Protein AF-A0A956I8E5-F1 (afdb_monomer_lite)

Radius of gyration: 12.04 Å; chains: 1; bounding box: 30×22×32 Å

Foldseek 3Di:
DVLVVCVVVVVLVVSQVVLVVCVVVVDDDLVSLQSNLVSCVSVVVLVSSLVSLVVSLVVCCVPCVPSNVVSVVVNVVSVVVD

Structure (mmCIF, N/CA/C/O backbone):
data_AF-A0A956I8E5-F1
#
_entry.id   AF-A0A956I8E5-F1
#
loop_
_atom_site.group_PDB
_atom_site.id
_atom_site.type_symbol
_atom_site.label_atom_id
_atom_site.label_alt_id
_atom_site.label_comp_id
_atom_site.label_asym_id
_atom_site.label_entity_id
_atom_site.label_seq_id
_atom_site.pdbx_PDB_ins_code
_atom_site.Cartn_x
_atom_site.Cartn_y
_atom_site.Cartn_z
_atom_site.occupancy
_atom_site.B_iso_or_equiv
_atom_site.auth_seq_id
_atom_site.auth_comp_id
_atom_site.auth_asym_id
_atom_site.auth_atom_id
_atom_site.pdbx_PDB_model_num
ATOM 1 N N . ASN A 1 1 ? 0.322 2.972 -15.624 1.00 75.31 1 ASN A N 1
ATOM 2 C CA . ASN A 1 1 ? -0.226 4.337 -15.794 1.00 75.31 1 ASN A CA 1
ATOM 3 C C . ASN A 1 1 ? -1.681 4.441 -15.359 1.00 75.31 1 ASN A C 1
ATOM 5 O O . ASN A 1 1 ? -1.962 5.345 -14.591 1.00 75.31 1 ASN A O 1
ATOM 9 N N . LEU A 1 2 ? -2.576 3.515 -15.735 1.00 89.25 2 LEU A N 1
ATOM 10 C CA . LEU A 1 2 ? -3.989 3.569 -15.314 1.00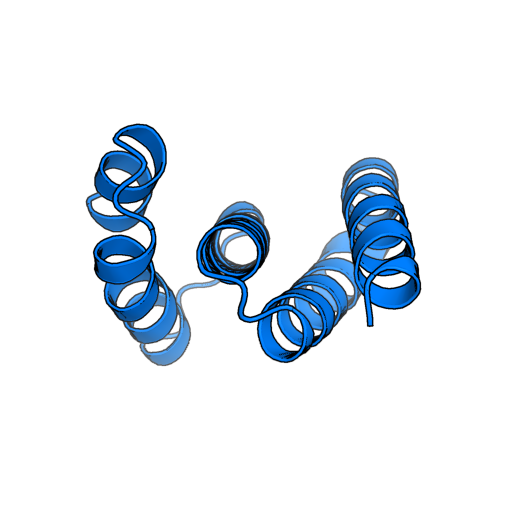 89.25 2 LEU A CA 1
ATOM 11 C C . LEU A 1 2 ? -4.192 3.609 -13.785 1.00 89.25 2 LEU A C 1
ATOM 13 O O . LEU A 1 2 ? -4.869 4.503 -13.299 1.00 89.25 2 LEU A O 1
ATOM 17 N N . ALA A 1 3 ? -3.539 2.724 -13.021 1.00 90.81 3 ALA A N 1
ATOM 18 C CA . ALA A 1 3 ? -3.645 2.713 -11.553 1.00 90.81 3 ALA A CA 1
ATOM 19 C C . ALA A 1 3 ? -3.244 4.056 -10.905 1.00 90.81 3 ALA A C 1
ATOM 21 O O . ALA A 1 3 ? -3.887 4.532 -9.974 1.00 90.81 3 ALA A O 1
ATOM 22 N N . ILE A 1 4 ? -2.196 4.695 -11.436 1.00 91.25 4 ILE A N 1
ATOM 23 C CA . ILE A 1 4 ? -1.710 5.999 -10.965 1.00 91.25 4 ILE A CA 1
ATOM 24 C C . ILE A 1 4 ? -2.724 7.095 -11.300 1.00 91.25 4 ILE A C 1
ATOM 26 O O . ILE A 1 4 ? -3.017 7.924 -10.448 1.00 91.25 4 ILE A O 1
ATOM 30 N N . ALA A 1 5 ? -3.295 7.076 -12.507 1.00 94.31 5 ALA A N 1
ATOM 31 C CA . ALA A 1 5 ? -4.316 8.038 -12.918 1.00 94.31 5 ALA A CA 1
ATOM 32 C C . ALA A 1 5 ? -5.605 7.914 -12.085 1.00 94.31 5 ALA A C 1
ATOM 34 O O . ALA A 1 5 ? -6.172 8.926 -11.677 1.00 94.31 5 ALA A O 1
ATOM 35 N N . LEU A 1 6 ? -6.034 6.684 -11.785 1.00 95.25 6 LEU A N 1
ATOM 36 C CA . LEU A 1 6 ? -7.176 6.417 -10.908 1.00 95.25 6 LEU A CA 1
ATOM 37 C C . LEU A 1 6 ? -6.909 6.927 -9.487 1.00 95.25 6 LEU A C 1
ATOM 39 O O . LEU A 1 6 ? -7.711 7.694 -8.960 1.00 95.25 6 LEU A O 1
ATOM 43 N N . ARG A 1 7 ? -5.734 6.617 -8.921 1.00 95.12 7 ARG A N 1
ATOM 44 C CA . ARG A 1 7 ? -5.305 7.136 -7.611 1.00 95.12 7 ARG A CA 1
ATOM 45 C C . ARG A 1 7 ? -5.269 8.665 -7.580 1.00 95.12 7 ARG A C 1
ATOM 47 O O . ARG A 1 7 ? -5.771 9.263 -6.641 1.00 95.12 7 ARG A O 1
ATOM 54 N N . ALA A 1 8 ? -4.704 9.298 -8.608 1.00 94.19 8 ALA A N 1
ATOM 55 C CA . ALA A 1 8 ? -4.648 10.756 -8.725 1.00 94.19 8 ALA A CA 1
ATOM 56 C C . ALA A 1 8 ? -6.041 11.397 -8.856 1.00 94.19 8 ALA A C 1
ATOM 58 O O . ALA A 1 8 ? -6.205 12.574 -8.552 1.00 94.19 8 ALA A O 1
ATOM 59 N N . SER A 1 9 ? -7.041 10.618 -9.274 1.00 96.00 9 SER A N 1
ATOM 60 C CA . SER A 1 9 ? -8.449 11.020 -9.332 1.00 96.00 9 SER A CA 1
ATOM 61 C C . SER A 1 9 ? -9.231 10.640 -8.063 1.00 96.00 9 SER A C 1
ATOM 63 O O . SER A 1 9 ? -10.457 10.648 -8.099 1.00 96.00 9 SER A O 1
ATOM 65 N N . ASN A 1 10 ? -8.554 10.267 -6.967 1.00 94.31 10 ASN A N 1
ATOM 66 C CA . ASN A 1 10 ? -9.131 9.746 -5.715 1.00 94.31 10 ASN A CA 1
ATOM 67 C C . ASN A 1 10 ? -9.999 8.478 -5.867 1.00 94.31 10 ASN A C 1
ATOM 69 O O . ASN A 1 10 ? -10.736 8.109 -4.956 1.00 94.31 10 ASN A O 1
ATOM 73 N N . ARG A 1 11 ? -9.894 7.774 -6.999 1.00 97.25 11 ARG A N 1
ATOM 74 C CA . ARG A 1 11 ? -10.608 6.516 -7.285 1.00 97.25 11 ARG A CA 1
ATOM 75 C C . ARG A 1 11 ? -9.766 5.335 -6.809 1.00 97.25 11 ARG A C 1
ATOM 77 O O . ARG A 1 11 ? -9.180 4.598 -7.605 1.00 97.25 11 ARG A O 1
ATOM 84 N N . HIS A 1 12 ? -9.576 5.258 -5.495 1.00 97.12 12 HIS A N 1
ATOM 85 C CA . HIS A 1 12 ? -8.646 4.318 -4.864 1.00 97.12 12 HIS A CA 1
ATOM 86 C C . HIS A 1 12 ? -9.118 2.866 -4.946 1.00 97.12 12 HIS A C 1
ATOM 88 O O . HIS A 1 12 ? -8.317 1.982 -5.239 1.00 97.12 12 HIS A O 1
ATOM 94 N N . ASP A 1 13 ? -10.412 2.648 -4.753 1.00 96.88 13 ASP A N 1
ATOM 95 C CA . ASP A 1 13 ? -11.111 1.377 -4.935 1.00 96.88 13 ASP A CA 1
ATOM 96 C C . ASP A 1 13 ? -10.869 0.774 -6.326 1.00 96.88 13 ASP A C 1
ATOM 98 O O . ASP A 1 13 ? -10.543 -0.405 -6.450 1.00 96.88 13 ASP A O 1
ATOM 102 N N . GLU A 1 14 ? -10.923 1.596 -7.373 1.00 97.12 14 GLU A N 1
ATOM 103 C CA . GLU A 1 14 ? -10.652 1.157 -8.743 1.00 97.12 14 GLU A CA 1
ATOM 104 C C . GLU A 1 14 ? -9.154 1.007 -9.033 1.00 97.12 14 GLU A C 1
ATOM 106 O O . GLU A 1 14 ? -8.755 0.190 -9.864 1.00 97.12 14 GLU A O 1
ATOM 111 N N . ALA A 1 15 ? -8.290 1.769 -8.357 1.00 97.00 15 ALA A N 1
ATOM 112 C CA . ALA A 1 15 ? -6.844 1.701 -8.558 1.00 97.00 15 ALA A CA 1
ATOM 113 C C . ALA A 1 15 ? -6.221 0.408 -8.001 1.00 97.00 15 ALA A C 1
ATOM 115 O O . ALA A 1 15 ? -5.310 -0.148 -8.626 1.00 97.00 15 ALA A O 1
ATOM 116 N N . ILE A 1 16 ? -6.710 -0.072 -6.852 1.00 97.69 16 ILE A N 1
ATOM 117 C CA . ILE A 1 16 ? -6.223 -1.271 -6.145 1.00 97.69 16 ILE A CA 1
ATOM 118 C C . ILE A 1 16 ? -6.076 -2.492 -7.069 1.00 97.69 16 ILE A C 1
ATOM 120 O O . ILE A 1 16 ? -4.944 -2.967 -7.213 1.00 97.69 16 ILE A O 1
ATOM 124 N N . PRO A 1 17 ? -7.117 -2.968 -7.785 1.00 96.69 17 PRO A N 1
ATOM 125 C CA . PRO A 1 17 ? -7.001 -4.177 -8.605 1.00 96.69 17 PRO A CA 1
ATOM 126 C C . PRO A 1 17 ? -5.965 -4.038 -9.729 1.00 96.69 17 PRO A C 1
ATOM 128 O O . PRO A 1 17 ? -5.352 -5.020 -10.157 1.00 96.69 17 PRO A O 1
ATOM 131 N N . HIS A 1 18 ? -5.710 -2.818 -10.212 1.00 95.44 18 HIS A N 1
ATOM 132 C CA . HIS A 1 18 ? -4.661 -2.582 -11.201 1.00 95.44 18 HIS A CA 1
ATOM 133 C C . HIS A 1 18 ? -3.253 -2.669 -10.603 1.00 95.44 18 HIS A C 1
ATOM 135 O O . HIS A 1 18 ? -2.348 -3.186 -11.267 1.00 95.44 18 HIS A O 1
ATOM 141 N N . TYR A 1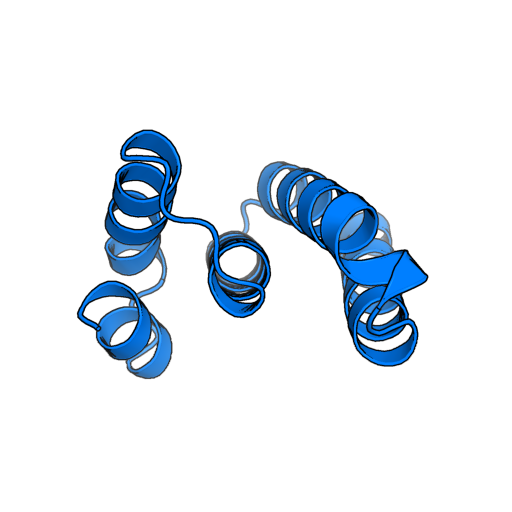 19 ? -3.054 -2.184 -9.376 1.00 95.38 19 TYR A N 1
ATOM 142 C CA . TYR A 1 19 ? -1.790 -2.344 -8.654 1.00 95.38 19 TYR A CA 1
ATOM 143 C C . TYR A 1 19 ? -1.526 -3.812 -8.306 1.00 95.38 19 TYR A C 1
ATOM 145 O O . TYR A 1 19 ? -0.432 -4.312 -8.573 1.00 95.38 19 TYR A O 1
ATOM 153 N N . GLU A 1 20 ? -2.526 -4.524 -7.790 1.00 94.44 20 GLU A N 1
ATOM 154 C CA . GLU A 1 20 ? -2.418 -5.949 -7.460 1.00 94.44 20 GLU A CA 1
ATOM 155 C C . GLU A 1 20 ? -2.088 -6.789 -8.690 1.00 94.44 20 GLU A C 1
ATOM 157 O O . GLU A 1 20 ? -1.157 -7.596 -8.671 1.00 94.44 20 GLU A O 1
ATOM 162 N N . ARG A 1 21 ? -2.777 -6.540 -9.809 1.00 94.25 21 ARG A N 1
ATOM 163 C CA . ARG A 1 21 ? -2.480 -7.217 -11.073 1.00 94.25 21 ARG A CA 1
ATOM 164 C C . ARG A 1 21 ? -1.069 -6.911 -11.564 1.00 94.25 21 ARG A C 1
ATOM 166 O O . ARG A 1 21 ? -0.398 -7.803 -12.075 1.00 94.25 21 ARG A O 1
ATOM 173 N N . ALA A 1 22 ? -0.597 -5.674 -11.422 1.00 92.44 22 ALA A N 1
ATOM 174 C CA . ALA A 1 22 ? 0.772 -5.325 -11.789 1.00 92.44 22 ALA A CA 1
ATOM 175 C C . ALA A 1 22 ? 1.798 -6.097 -10.941 1.00 92.44 22 ALA A C 1
ATOM 177 O O . ALA A 1 22 ? 2.754 -6.635 -11.504 1.00 92.44 22 ALA A O 1
ATOM 178 N N . LEU A 1 23 ? 1.569 -6.214 -9.629 1.00 90.56 23 LEU A N 1
ATOM 179 C CA . LEU A 1 23 ? 2.405 -7.010 -8.726 1.00 90.56 23 LEU A CA 1
ATOM 180 C C . LEU A 1 23 ? 2.373 -8.504 -9.077 1.00 90.56 23 LEU A C 1
ATOM 182 O O . LEU A 1 23 ? 3.428 -9.133 -9.128 1.00 90.56 23 LEU A O 1
ATOM 186 N N . ALA A 1 24 ? 1.195 -9.059 -9.375 1.00 90.81 24 ALA A N 1
ATOM 187 C CA . ALA A 1 24 ? 1.028 -10.461 -9.766 1.00 90.81 24 ALA A CA 1
ATOM 188 C C . ALA A 1 24 ? 1.752 -10.798 -11.080 1.00 90.81 24 ALA A C 1
ATOM 190 O O . ALA A 1 24 ? 2.287 -11.890 -11.240 1.00 90.81 24 ALA A O 1
ATOM 191 N N . LEU A 1 25 ? 1.837 -9.834 -12.000 1.00 91.94 25 LEU A N 1
ATOM 192 C CA . LEU A 1 25 ? 2.619 -9.940 -13.237 1.00 91.94 25 LEU A CA 1
ATOM 193 C C . LEU A 1 25 ? 4.132 -9.752 -13.018 1.00 91.94 25 LEU A C 1
ATOM 195 O O . LEU A 1 25 ? 4.884 -9.630 -13.983 1.00 91.94 25 LEU A O 1
ATOM 199 N N . GLY A 1 26 ? 4.588 -9.683 -11.767 1.00 83.75 26 GLY A N 1
ATOM 200 C CA . GLY A 1 26 ? 5.998 -9.546 -11.416 1.00 83.75 26 GLY A CA 1
ATOM 201 C C . GLY A 1 26 ? 6.565 -8.149 -11.650 1.00 83.75 26 GLY A C 1
ATOM 202 O O . GLY A 1 26 ? 7.782 -7.973 -11.568 1.00 83.75 26 GLY A O 1
ATOM 203 N N . ARG A 1 27 ? 5.729 -7.134 -11.924 1.00 85.25 27 ARG A N 1
ATOM 204 C CA . ARG A 1 27 ? 6.227 -5.760 -12.025 1.00 85.25 27 ARG A CA 1
ATOM 205 C C . ARG A 1 27 ? 6.707 -5.317 -10.651 1.00 85.25 27 ARG A C 1
ATOM 207 O O . ARG A 1 27 ? 5.936 -5.249 -9.699 1.00 85.25 27 ARG A O 1
ATOM 214 N N . ARG A 1 28 ? 7.991 -4.983 -10.577 1.00 73.62 28 ARG A N 1
ATOM 215 C CA . ARG A 1 28 ? 8.626 -4.392 -9.403 1.00 73.62 28 ARG A CA 1
ATOM 216 C C . ARG A 1 28 ? 8.944 -2.944 -9.729 1.00 73.62 28 ARG A C 1
ATOM 218 O O . ARG A 1 28 ? 9.632 -2.657 -10.702 1.00 73.62 28 ARG A O 1
ATOM 225 N N . GLY A 1 29 ? 8.394 -2.038 -8.943 1.00 72.62 29 GLY A N 1
ATOM 226 C CA . GLY A 1 29 ? 8.685 -0.617 -9.015 1.00 72.62 29 GLY A CA 1
ATOM 227 C C . GLY A 1 29 ? 8.492 -0.042 -7.628 1.00 72.62 29 GLY A C 1
ATOM 228 O O . GLY A 1 29 ? 7.498 -0.360 -6.979 1.00 72.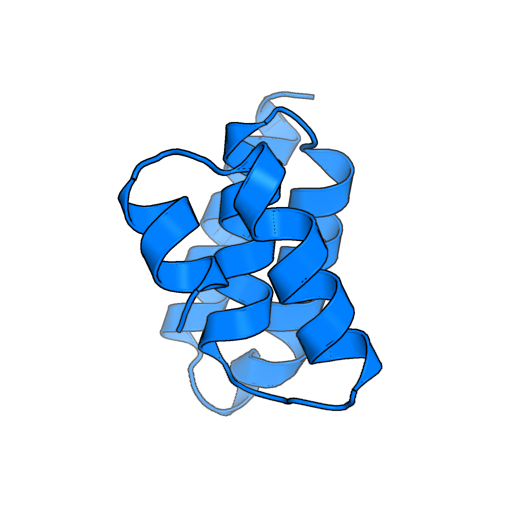62 29 GLY A O 1
ATOM 229 N N . GLU A 1 30 ? 9.441 0.773 -7.179 1.00 67.12 30 GLU A N 1
ATOM 230 C CA . GLU A 1 30 ? 9.461 1.320 -5.817 1.00 67.12 30 GLU A CA 1
ATOM 231 C C . GLU A 1 30 ? 8.143 2.042 -5.496 1.00 67.12 30 GLU A C 1
ATOM 233 O O . GLU A 1 30 ? 7.532 1.788 -4.465 1.00 67.12 30 GLU A O 1
ATOM 238 N N . GLY A 1 31 ? 7.603 2.823 -6.436 1.00 84.69 31 GLY A N 1
ATOM 239 C CA . GLY A 1 31 ? 6.318 3.504 -6.246 1.00 84.69 31 GLY A CA 1
ATOM 240 C C . GLY A 1 31 ? 5.087 2.590 -6.200 1.00 84.69 31 GLY A C 1
ATOM 241 O O . GLY A 1 31 ? 4.062 3.001 -5.677 1.00 84.69 31 GLY A O 1
ATOM 242 N N . LEU A 1 32 ? 5.153 1.351 -6.704 1.00 92.06 32 LEU A N 1
ATOM 243 C CA . LEU A 1 32 ? 3.964 0.504 -6.868 1.00 92.06 32 LEU A CA 1
ATOM 244 C C . LEU A 1 32 ? 3.400 0.021 -5.525 1.00 92.06 32 LEU A C 1
ATOM 246 O O . LEU A 1 32 ? 2.193 0.081 -5.311 1.00 92.06 32 LEU A O 1
ATOM 250 N N . LEU A 1 33 ? 4.271 -0.447 -4.624 1.00 93.88 33 LEU A N 1
ATOM 251 C CA . LEU A 1 33 ? 3.859 -0.890 -3.288 1.00 93.88 33 LEU A CA 1
ATOM 252 C C . LEU A 1 33 ? 3.419 0.298 -2.431 1.00 93.88 33 LEU A C 1
ATOM 254 O O . LEU A 1 33 ? 2.416 0.201 -1.733 1.00 93.88 33 LEU A O 1
ATOM 258 N N . PHE A 1 34 ? 4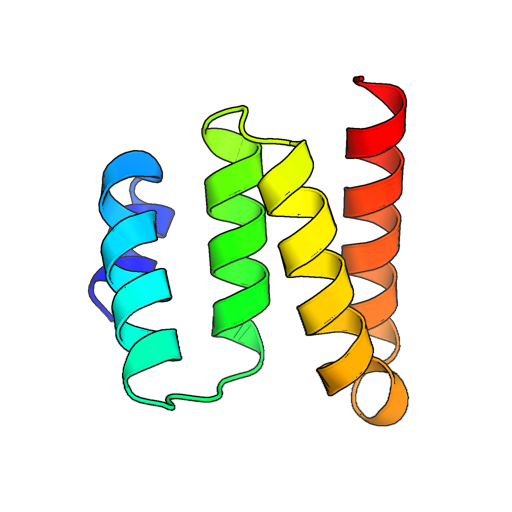.127 1.426 -2.522 1.00 94.62 34 PHE A N 1
ATOM 259 C CA . PHE A 1 34 ? 3.751 2.636 -1.798 1.00 94.62 34 PHE A CA 1
ATOM 260 C C . PHE A 1 34 ? 2.378 3.156 -2.246 1.00 94.62 34 PHE A C 1
ATOM 262 O O . PHE A 1 34 ? 1.505 3.395 -1.419 1.00 94.62 34 PHE A O 1
ATOM 269 N N . ASP A 1 35 ? 2.148 3.258 -3.556 1.00 95.19 35 ASP A N 1
ATOM 270 C CA . ASP A 1 35 ? 0.883 3.739 -4.113 1.00 95.19 35 ASP A CA 1
ATOM 271 C C . ASP A 1 35 ? -0.297 2.801 -3.810 1.00 95.19 35 ASP A C 1
ATOM 273 O O . ASP A 1 35 ? -1.424 3.268 -3.606 1.00 95.19 35 ASP A O 1
ATOM 277 N N . LEU A 1 36 ? -0.050 1.488 -3.756 1.00 96.25 36 LEU A N 1
ATOM 278 C CA . LEU A 1 36 ? -1.038 0.504 -3.315 1.00 96.25 36 LEU A CA 1
ATOM 279 C C . LEU A 1 36 ? -1.357 0.667 -1.825 1.00 96.25 36 LEU A C 1
ATOM 281 O O . LEU A 1 36 ? -2.529 0.720 -1.466 1.00 96.25 36 LEU A O 1
ATOM 285 N N . ALA A 1 37 ? -0.341 0.813 -0.972 1.00 96.75 37 ALA A N 1
ATOM 286 C CA . ALA A 1 37 ? -0.530 1.018 0.462 1.00 96.75 37 ALA A CA 1
ATOM 287 C C . ALA A 1 37 ? -1.324 2.300 0.760 1.00 96.75 37 ALA A C 1
ATOM 289 O O . ALA A 1 37 ? -2.269 2.267 1.546 1.00 96.75 37 ALA A O 1
ATOM 290 N N . VAL A 1 38 ? -1.018 3.398 0.060 1.00 96.56 38 VAL A N 1
ATOM 291 C CA . VAL A 1 38 ? -1.805 4.641 0.119 1.00 96.56 38 VAL A CA 1
ATOM 292 C C . VAL A 1 38 ? -3.247 4.393 -0.323 1.00 96.56 38 VAL A C 1
ATOM 294 O O . VAL A 1 38 ? -4.175 4.881 0.310 1.00 96.56 38 VAL A O 1
ATOM 297 N N . SER A 1 39 ? -3.461 3.633 -1.399 1.00 97.62 39 SER A N 1
ATOM 298 C CA . SER A 1 39 ? -4.819 3.354 -1.881 1.00 97.62 39 SER A CA 1
ATOM 299 C C . SER A 1 39 ? -5.623 2.534 -0.869 1.00 97.62 39 SER A C 1
ATOM 301 O O . SER A 1 39 ? -6.784 2.856 -0.640 1.00 97.62 39 SER A O 1
ATOM 303 N N . TYR A 1 40 ? -5.000 1.560 -0.197 1.00 97.94 40 TYR A N 1
ATOM 304 C CA . TYR A 1 40 ? -5.614 0.827 0.915 1.00 97.94 40 TYR A CA 1
ATOM 305 C C . TYR A 1 40 ? -5.936 1.718 2.119 1.00 97.94 40 TYR A C 1
ATOM 307 O O . TYR A 1 40 ? -7.020 1.600 2.690 1.00 97.94 40 TYR A O 1
ATOM 315 N N . GLU A 1 41 ? -5.036 2.637 2.478 1.00 96.62 41 GLU A N 1
ATOM 316 C CA . GLU A 1 41 ? -5.264 3.631 3.535 1.00 96.62 41 GLU A CA 1
ATOM 317 C C . GLU A 1 41 ? -6.503 4.488 3.235 1.00 96.62 41 GLU A C 1
ATOM 319 O O . GLU A 1 41 ? -7.339 4.680 4.116 1.00 96.62 41 GLU A O 1
ATOM 324 N N . GLN A 1 42 ? -6.668 4.947 1.992 1.00 96.81 42 GLN A N 1
ATOM 325 C CA . GLN A 1 42 ? -7.784 5.819 1.599 1.00 96.81 42 GLN A CA 1
ATOM 326 C C . GLN A 1 42 ? -9.146 5.116 1.582 1.00 96.81 42 GLN A C 1
ATOM 328 O O . GLN A 1 42 ? -10.161 5.760 1.831 1.00 96.81 42 GLN A O 1
ATOM 333 N N . VAL A 1 43 ? -9.188 3.803 1.337 1.00 96.88 43 VAL A N 1
ATOM 334 C CA . VAL A 1 43 ? -10.439 3.020 1.389 1.00 96.88 43 VAL A CA 1
ATOM 335 C C . VAL A 1 43 ? -10.719 2.418 2.773 1.00 96.88 43 VAL A C 1
ATOM 337 O O . VAL A 1 43 ? -11.625 1.600 2.917 1.00 96.88 43 VAL A O 1
ATOM 340 N N . GLY A 1 44 ? -9.943 2.786 3.799 1.00 95.81 44 GLY A N 1
ATOM 341 C CA . GLY A 1 44 ? -10.134 2.311 5.174 1.00 95.81 44 GLY A CA 1
ATOM 342 C C . GLY A 1 44 ? -9.624 0.892 5.441 1.00 95.81 44 GLY A C 1
ATOM 343 O O . GLY A 1 44 ? -9.833 0.352 6.525 1.00 95.81 44 GLY A O 1
ATOM 344 N N . GLN A 1 45 ? -8.925 0.273 4.487 1.00 96.56 45 GLN A N 1
ATOM 345 C CA . GLN A 1 45 ? -8.342 -1.062 4.636 1.00 96.56 45 GLN A CA 1
ATOM 346 C C . GLN A 1 45 ? -6.973 -0.978 5.328 1.00 96.56 45 GLN A C 1
ATOM 348 O O . GLN A 1 45 ? -5.935 -1.324 4.762 1.00 96.56 45 GLN A O 1
ATOM 353 N N . TYR A 1 46 ? -6.962 -0.494 6.572 1.00 96.38 46 TYR A N 1
ATOM 354 C CA . TYR A 1 46 ? -5.730 -0.139 7.288 1.00 96.38 46 TYR A CA 1
ATOM 355 C C . TYR A 1 46 ? -4.777 -1.315 7.504 1.00 96.38 46 TYR A C 1
ATOM 357 O O . TYR A 1 46 ? -3.568 -1.145 7.366 1.00 96.38 46 TYR A O 1
ATOM 365 N N . GLN A 1 47 ? -5.301 -2.512 7.770 1.00 96.44 47 GLN A N 1
ATOM 366 C CA . GLN A 1 47 ? -4.472 -3.704 7.947 1.00 96.44 47 GLN A CA 1
ATOM 367 C C . GLN A 1 47 ? -3.682 -4.039 6.667 1.00 96.44 47 GLN A C 1
ATOM 369 O O . GLN A 1 47 ? -2.464 -4.204 6.712 1.00 96.44 47 GLN A O 1
ATOM 374 N N . LEU A 1 48 ? -4.352 -4.027 5.507 1.00 96.88 48 LEU A N 1
ATOM 375 C CA . LEU A 1 48 ? -3.717 -4.256 4.204 1.00 96.88 48 LEU A CA 1
ATOM 376 C C . LEU A 1 48 ? -2.745 -3.129 3.830 1.00 96.88 48 LEU A C 1
ATOM 378 O O . LEU A 1 48 ? -1.687 -3.388 3.248 1.00 96.88 48 LEU A O 1
ATOM 382 N N . ALA A 1 49 ? -3.062 -1.882 4.192 1.00 97.69 49 ALA A N 1
ATOM 383 C CA . ALA A 1 49 ? -2.158 -0.751 4.010 1.00 97.69 49 ALA A CA 1
ATOM 384 C C . ALA A 1 49 ? -0.849 -0.951 4.790 1.00 97.69 49 ALA A C 1
ATOM 386 O O . ALA A 1 49 ? 0.231 -0.826 4.211 1.00 97.69 49 ALA A O 1
ATOM 387 N N . ILE A 1 50 ? -0.938 -1.322 6.073 1.00 97.56 50 ILE A N 1
ATOM 388 C CA . ILE A 1 50 ? 0.221 -1.580 6.941 1.00 97.56 50 ILE A CA 1
ATOM 389 C C . ILE A 1 50 ? 1.084 -2.708 6.364 1.00 97.56 50 ILE A C 1
ATOM 391 O O . ILE A 1 50 ? 2.282 -2.513 6.164 1.00 97.56 50 ILE A O 1
ATOM 395 N N . GLU A 1 51 ? 0.488 -3.849 6.018 1.00 96.50 51 GLU A N 1
ATOM 396 C CA . GLU A 1 51 ? 1.210 -4.991 5.434 1.00 96.50 51 GLU A CA 1
ATOM 397 C C . GLU A 1 51 ? 1.907 -4.625 4.114 1.00 96.50 51 GLU A C 1
ATOM 399 O O . GLU A 1 51 ? 3.034 -5.054 3.830 1.00 96.50 51 GLU A O 1
ATOM 404 N N . THR A 1 52 ? 1.264 -3.788 3.299 1.00 96.19 52 THR A N 1
ATOM 405 C CA . THR A 1 52 ? 1.831 -3.329 2.027 1.00 96.19 52 THR A CA 1
ATOM 406 C C . THR A 1 52 ? 2.987 -2.348 2.249 1.00 96.19 52 THR A C 1
ATOM 408 O O . THR A 1 52 ? 4.030 -2.483 1.599 1.00 96.19 52 THR A O 1
ATOM 411 N N . TYR A 1 53 ? 2.870 -1.416 3.202 1.00 96.44 53 TYR A N 1
ATOM 412 C CA . TYR A 1 53 ? 3.978 -0.540 3.599 1.00 96.44 53 TYR A CA 1
ATOM 413 C C . TYR A 1 53 ? 5.162 -1.337 4.170 1.00 96.44 53 TYR A C 1
ATOM 415 O O . TYR A 1 53 ? 6.308 -1.029 3.849 1.00 96.44 53 TYR A O 1
ATOM 423 N N . GLU A 1 54 ? 4.928 -2.405 4.937 1.00 95.50 54 GLU A N 1
ATOM 424 C CA . GLU A 1 54 ? 5.997 -3.281 5.445 1.00 95.50 54 GLU A CA 1
ATOM 425 C C . GLU A 1 54 ? 6.771 -3.973 4.321 1.00 95.50 54 GLU A C 1
ATOM 427 O O . GLU A 1 54 ? 7.996 -4.112 4.379 1.00 95.50 54 GLU A O 1
ATOM 432 N N . ARG A 1 55 ? 6.071 -4.420 3.273 1.00 93.44 55 ARG A N 1
ATOM 433 C CA . ARG A 1 55 ? 6.716 -4.951 2.063 1.00 93.44 55 ARG A CA 1
ATOM 434 C C . ARG A 1 55 ? 7.549 -3.879 1.368 1.00 93.44 55 ARG A C 1
ATOM 436 O O . ARG A 1 55 ? 8.705 -4.140 1.059 1.00 93.44 55 ARG A O 1
ATOM 443 N N . PHE A 1 56 ? 7.000 -2.677 1.194 1.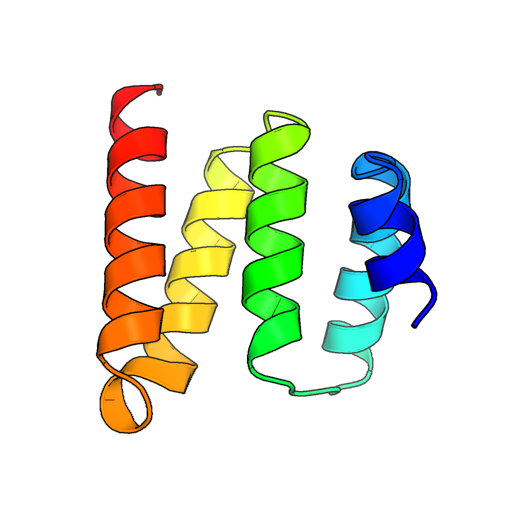00 94.25 56 PHE A N 1
ATOM 444 C CA . PHE A 1 56 ? 7.729 -1.554 0.604 1.00 94.25 56 PHE A CA 1
ATOM 445 C C . PHE A 1 56 ? 9.012 -1.226 1.382 1.00 94.25 56 PHE A C 1
ATOM 447 O O . PHE A 1 56 ? 10.082 -1.149 0.786 1.00 94.25 56 PHE A O 1
ATOM 454 N N . VAL A 1 57 ? 8.932 -1.105 2.712 1.00 94.50 57 VAL A N 1
ATOM 455 C CA . VAL A 1 57 ? 10.089 -0.821 3.578 1.00 94.50 57 VAL A CA 1
ATOM 456 C C . VAL A 1 57 ? 11.171 -1.884 3.423 1.00 94.50 57 VAL A C 1
A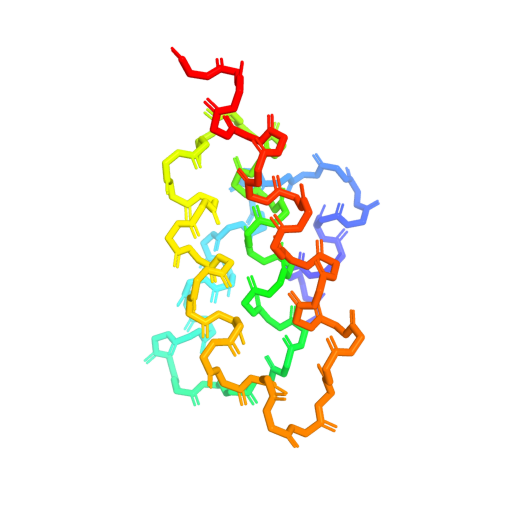TOM 458 O O . VAL A 1 57 ? 12.340 -1.529 3.298 1.00 94.50 57 VAL A O 1
ATOM 461 N N . ARG A 1 58 ? 10.811 -3.174 3.399 1.00 92.06 58 ARG A N 1
ATOM 462 C CA . ARG A 1 58 ? 11.788 -4.261 3.215 1.00 92.06 58 ARG A CA 1
ATOM 463 C C . ARG A 1 58 ? 12.571 -4.128 1.911 1.00 92.06 58 ARG A C 1
ATOM 465 O O . ARG A 1 58 ? 13.778 -4.359 1.929 1.00 92.06 58 ARG A O 1
ATOM 472 N N . ASP A 1 59 ? 11.902 -3.716 0.837 1.00 89.06 59 ASP A N 1
ATOM 473 C CA . ASP A 1 59 ? 12.501 -3.588 -0.492 1.00 89.06 59 ASP A CA 1
ATOM 474 C C . ASP A 1 59 ? 13.383 -2.336 -0.622 1.00 89.06 59 ASP A C 1
ATOM 476 O O . ASP A 1 59 ? 14.426 -2.385 -1.277 1.00 89.06 59 ASP A O 1
ATOM 480 N N . VAL A 1 60 ? 12.993 -1.213 -0.004 1.00 89.56 60 VAL A N 1
ATOM 481 C CA . VAL A 1 60 ? 13.671 0.080 -0.222 1.00 89.56 60 VAL A CA 1
ATOM 482 C C . VAL A 1 60 ? 14.592 0.522 0.909 1.00 89.56 60 VAL A C 1
ATOM 484 O O . VAL A 1 60 ? 15.431 1.380 0.668 1.00 89.56 60 VAL A O 1
ATOM 487 N N . GLN A 1 61 ? 14.511 -0.047 2.117 1.00 86.56 61 GLN A N 1
ATOM 488 C CA . GLN A 1 61 ? 15.245 0.452 3.296 1.00 86.56 61 GLN A CA 1
ATOM 489 C C . GLN A 1 61 ? 16.756 0.621 3.098 1.00 86.56 61 GLN A C 1
ATOM 491 O O . GLN A 1 61 ? 17.339 1.536 3.671 1.00 86.56 61 GLN A O 1
ATOM 496 N N . SER A 1 62 ? 17.391 -0.239 2.299 1.00 85.50 62 SER A N 1
ATOM 497 C CA . SER A 1 62 ? 18.833 -0.169 2.038 1.00 85.50 62 SER A CA 1
ATOM 498 C C . SER A 1 62 ? 19.198 0.845 0.952 1.00 85.50 62 SER A C 1
ATOM 500 O O . SER A 1 62 ? 20.333 1.308 0.916 1.00 85.50 62 SER A O 1
ATOM 502 N N . ARG A 1 63 ? 18.258 1.179 0.060 1.00 88.88 63 ARG A N 1
ATOM 503 C CA . ARG A 1 63 ? 18.484 2.059 -1.096 1.00 88.88 63 ARG A CA 1
ATOM 504 C C . ARG A 1 63 ? 17.983 3.480 -0.857 1.00 88.88 63 ARG A C 1
ATOM 506 O O . ARG A 1 63 ? 18.655 4.430 -1.240 1.00 88.88 63 ARG A O 1
ATOM 513 N N . ASP A 1 64 ? 16.819 3.610 -0.233 1.00 90.75 64 ASP A N 1
ATOM 514 C CA . ASP A 1 64 ? 16.179 4.874 0.118 1.00 90.75 64 ASP A CA 1
ATOM 515 C C . ASP A 1 64 ? 15.619 4.808 1.556 1.00 90.75 64 ASP A C 1
ATOM 517 O O . ASP A 1 64 ? 14.438 4.504 1.783 1.00 90.75 64 ASP A O 1
ATOM 521 N N . PRO A 1 65 ? 16.468 5.104 2.558 1.00 91.31 65 PRO A N 1
ATOM 522 C CA . PRO A 1 65 ? 16.054 5.155 3.956 1.00 91.31 65 PRO A CA 1
ATOM 523 C C . PRO A 1 65 ? 14.978 6.214 4.228 1.00 91.31 65 PRO A C 1
ATOM 525 O O . PRO A 1 65 ? 14.157 6.032 5.126 1.00 91.31 65 PRO A O 1
ATOM 528 N N . ALA A 1 66 ? 14.950 7.306 3.457 1.00 92.81 66 ALA A N 1
ATOM 529 C CA . ALA A 1 66 ? 13.977 8.378 3.635 1.00 92.81 66 ALA A CA 1
ATOM 530 C C . ALA A 1 66 ? 12.580 7.943 3.173 1.00 92.81 66 ALA A C 1
ATOM 532 O O . ALA A 1 66 ? 11.581 8.225 3.838 1.00 92.81 66 ALA A O 1
ATOM 533 N N . ALA A 1 67 ? 12.479 7.216 2.059 1.00 91.00 67 ALA A N 1
ATOM 534 C CA . ALA A 1 67 ? 11.228 6.591 1.643 1.00 91.00 67 ALA A CA 1
ATOM 535 C C . ALA A 1 67 ? 10.760 5.527 2.641 1.00 91.00 67 ALA A C 1
ATOM 537 O O . ALA A 1 67 ? 9.583 5.513 3.007 1.00 91.00 67 ALA A O 1
ATOM 538 N N . ALA A 1 68 ? 11.676 4.695 3.143 1.00 93.31 68 ALA A N 1
ATOM 539 C CA . ALA A 1 68 ? 11.353 3.728 4.188 1.00 93.31 68 ALA A CA 1
ATOM 540 C C . ALA A 1 68 ? 10.822 4.411 5.457 1.00 93.31 68 ALA A C 1
ATOM 542 O O . ALA A 1 68 ? 9.843 3.944 6.037 1.00 93.31 68 ALA A O 1
ATOM 543 N N . GLN A 1 69 ? 11.413 5.537 5.866 1.00 95.31 69 GLN A N 1
ATOM 544 C CA . GLN A 1 69 ? 10.947 6.272 7.038 1.00 95.31 69 GLN A CA 1
ATOM 545 C C . GLN A 1 69 ? 9.537 6.840 6.841 1.00 95.31 69 GLN A C 1
ATOM 547 O O . GLN A 1 69 ? 8.677 6.612 7.685 1.00 95.31 69 GLN A O 1
ATOM 552 N N . ARG A 1 70 ? 9.249 7.458 5.687 1.00 94.44 70 ARG A N 1
ATOM 553 C CA . ARG A 1 70 ? 7.897 7.958 5.360 1.00 94.44 70 ARG A CA 1
ATOM 554 C C . ARG A 1 70 ? 6.825 6.866 5.439 1.00 94.44 70 ARG A C 1
ATOM 556 O O . ARG A 1 70 ? 5.707 7.114 5.897 1.00 94.44 70 ARG A O 1
ATOM 563 N N . ALA A 1 71 ? 7.156 5.656 4.990 1.00 95.25 71 ALA A N 1
ATOM 564 C CA . ALA A 1 71 ? 6.259 4.510 5.088 1.00 95.25 71 ALA A CA 1
ATOM 565 C C . ALA A 1 71 ? 6.064 4.055 6.544 1.00 95.25 71 ALA A C 1
ATOM 567 O O . ALA A 1 71 ? 4.928 3.819 6.947 1.00 95.25 71 ALA A O 1
ATOM 568 N N . ARG A 1 72 ? 7.130 4.009 7.358 1.00 95.69 72 ARG A N 1
ATOM 569 C CA . ARG A 1 72 ? 7.035 3.688 8.797 1.00 95.69 72 ARG A CA 1
ATOM 570 C C . ARG A 1 72 ? 6.169 4.688 9.557 1.00 95.69 72 ARG A C 1
ATOM 572 O O . ARG A 1 72 ? 5.313 4.269 10.330 1.00 95.69 72 ARG A O 1
ATOM 579 N N . ASP A 1 73 ? 6.340 5.980 9.294 1.00 96.31 73 ASP A N 1
ATOM 580 C CA . ASP A 1 73 ? 5.534 7.029 9.926 1.00 96.31 73 ASP A CA 1
ATOM 581 C C . ASP A 1 73 ? 4.052 6.864 9.562 1.00 96.31 73 ASP A C 1
ATOM 583 O O . ASP A 1 73 ? 3.166 7.008 10.403 1.00 96.31 73 ASP A O 1
ATOM 587 N N . SER A 1 74 ? 3.772 6.509 8.304 1.00 95.19 74 SER A N 1
ATOM 588 C CA . SER A 1 74 ? 2.409 6.238 7.841 1.00 95.19 74 SER A CA 1
ATOM 589 C C . SER A 1 74 ? 1.815 5.005 8.515 1.00 95.19 74 SER A C 1
ATOM 591 O O . SER A 1 74 ? 0.703 5.077 9.024 1.00 95.19 74 SER A O 1
ATOM 593 N N . MET A 1 75 ? 2.569 3.911 8.624 1.00 95.94 75 MET A N 1
ATOM 594 C CA . MET A 1 75 ? 2.131 2.721 9.357 1.00 95.94 75 MET A CA 1
ATOM 595 C C . MET A 1 75 ? 1.833 3.013 10.826 1.00 95.94 75 MET A C 1
ATOM 597 O O . MET A 1 75 ? 0.832 2.520 11.336 1.00 95.94 75 MET A O 1
ATOM 601 N N . GLN A 1 76 ? 2.675 3.799 11.503 1.00 95.50 76 GLN A N 1
ATOM 602 C CA . GLN A 1 76 ? 2.456 4.139 12.908 1.00 95.50 76 GLN A CA 1
ATOM 603 C C . GLN A 1 76 ? 1.136 4.895 13.078 1.00 95.50 76 GLN A C 1
ATOM 605 O O . GLN A 1 76 ? 0.296 4.476 13.867 1.00 95.50 76 GLN A O 1
ATOM 610 N N . ARG A 1 77 ? 0.888 5.913 12.239 1.00 95.50 77 ARG A N 1
ATOM 611 C CA . ARG A 1 77 ? -0.390 6.645 12.230 1.00 95.50 77 ARG A CA 1
ATOM 612 C C . ARG A 1 77 ? -1.599 5.737 12.008 1.00 95.50 77 ARG A C 1
ATOM 614 O O . ARG A 1 77 ? -2.664 6.017 12.544 1.00 95.50 77 ARG A O 1
ATOM 621 N N . LEU A 1 78 ? -1.470 4.705 11.173 1.00 95.06 78 LEU A N 1
ATOM 622 C CA . LEU A 1 78 ? -2.558 3.759 10.908 1.00 95.06 78 LEU A CA 1
ATOM 623 C C . LEU A 1 78 ? -2.773 2.788 12.067 1.00 95.06 78 LEU A C 1
ATOM 625 O O . LEU A 1 78 ? -3.918 2.487 12.383 1.00 95.06 78 LEU A O 1
ATOM 629 N N . ARG A 1 79 ? -1.698 2.340 12.721 1.00 92.38 79 ARG A N 1
ATOM 630 C CA . ARG A 1 79 ? -1.776 1.502 13.924 1.00 92.38 79 ARG A CA 1
ATOM 631 C C . ARG A 1 79 ? -2.447 2.231 15.080 1.00 92.38 79 ARG A C 1
ATOM 633 O O . ARG A 1 79 ? -3.232 1.618 15.782 1.00 92.38 79 ARG A O 1
ATOM 640 N N . ASP A 1 80 ? -2.200 3.529 15.219 1.00 92.06 80 ASP A N 1
ATOM 641 C CA . ASP A 1 80 ? -2.826 4.353 16.259 1.00 92.06 80 ASP A CA 1
ATOM 642 C C . ASP A 1 80 ? -4.336 4.593 16.015 1.00 92.06 80 ASP A C 1
ATOM 644 O O . ASP A 1 80 ? -5.030 5.106 16.891 1.00 92.06 80 ASP A O 1
ATOM 648 N N . ARG A 1 81 ? -4.853 4.270 14.817 1.00 83.31 81 ARG A N 1
ATOM 649 C CA . ARG A 1 81 ? -6.274 4.408 14.430 1.00 83.31 81 ARG A CA 1
ATOM 650 C C . ARG A 1 81 ? -7.079 3.108 14.540 1.00 83.31 81 ARG A C 1
ATOM 652 O O . ARG A 1 81 ? -8.284 3.151 14.287 1.00 83.31 81 ARG A O 1
ATOM 659 N N . LEU A 1 82 ? -6.420 1.986 14.829 1.00 80.88 82 LEU A N 1
ATOM 660 C CA . LEU A 1 82 ? -7.028 0.668 15.039 1.00 80.88 82 LEU A CA 1
ATOM 661 C C . LEU A 1 82 ? -7.354 0.468 16.521 1.00 80.88 82 LEU A C 1
ATOM 663 O O . LEU A 1 82 ? -8.435 -0.098 16.788 1.00 80.88 82 LEU A O 1
#

pLDDT: mean 92.64, std 5.96, range [67.12, 97.94]

Sequence (82 aa):
NLAIALRASNRHDEAIPHYERALALGRRGEGLLFDLAVSYEQVGQYQLAIETYERFVRDVQSRDPAAAQRARDSMQRLRDRL

Secondary structure (DSSP, 8-state):
-HHHHHHHTT-HHHHHHHHHHHHHTT---HHHHHHHHHHHHHTT-HHHHHHHHHHHHHHHTTT-HHHHHHHHHHHHHHHTT-